Protein 7L9T (pdb70)

Sequence (156 aa):
MSMRLIWAQSTSGIIGRDNSIPWRLPEDLARRFKEMTMGHPVVMGRLTWESLPASVRPLPGRRNIVVTRDADYRAEGAEEVVTDLPDEPDAWVIGGAQIYAMALARADRCEVTEVDIALTPLDGDARAPVLDDSWVATTGEWQTSTSGLRFRFCSYRR

Nearest PDB structures (foldseek):
  6cxm-assembly1_A  TM=9.788E-01  e=2.704E-32  Mycolicibacterium smegmatis MC2 155
  7km8-assembly1_A  TM=9.653E-01  e=6.733E-26  Mycobacterium ulcerans Agy99
  7km7-assembly1_A  TM=9.771E-01  e=3.226E-25  Mycobacterium ulcerans Agy99
  2w3w-assembly1_A  TM=9.656E-01  e=2.215E-25  Mycobacterium avium
  7km9-assembly1_A  TM=9.679E-01  e=3.894E-25  Mycobacterium ulcerans Agy99

InterPro domains:
  IPR001796 Dihydrofolate reductase domain [PF00186] (3-156)
  IPR001796 Dihydrofolate reductase domain [PS51330] (2-156)
  IPR001796 Dihydrofolate reductase domain [cd00209] (5-155)
  IPR012259 Dihydrofolate reductase [PIRSF000194] (1-156)
  IPR012259 Dihydrofolate reductase [PTHR48069] (3-154)
  IPR024072 Dihydrofolate reductase-like domain superfamily [G3DSA:3.40.430.10] (1-156)
  IPR024072 Dihydrofolate reductase-like domain superfamily [SSF53597] (2-156)

Secondary structure (DSSP, 8-state):
--EEEEEEEETT-EEEBTTB-----HHHHHHHHHHHTTS-EEEEHHHHHHS-GGGSSPTTS-EEEE-S-SS---TTEEEESS----TT-EEEE-HHHHHHHHTTEEEEEEEEE-------TT-EEPPPP-TTSEEEEPPPEE-TTS-EEEEEEEE-

B-factor: mean 38.49, std 13.6, range [15.92, 87.44]

Organism: Mycolicibacterium smegmatis (strain ATCC 700084 / mc(2)155) (NCBI:txid246196)

Structure (mmCIF, N/CA/C/O backbone):
data_7L9T
#
_entry.id   7L9T
#
_cell.length_a   53.750
_cell.length_b   53.750
_cell.length_c   107.590
_cell.angle_alpha   90.000
_cell.angle_beta   90.000
_cell.angle_gamma   90.000
#
_symmetry.space_group_name_H-M   'P 41 21 2'
#
loop_
_entity.id
_entity.type
_entity.pdbx_description
1 polymer 'Dihydrofolate reductase'
2 non-polymer '3-(3-{3-[(2,4-diamino-6-ethylpyrimidin-5-yl)oxy]propoxy}phenyl)propanoic acid'
3 non-polymer 'SULFATE ION'
4 non-polymer 'DIMETHYL SULFOXIDE'
5 water water
#
loop_
_atom_site.group_PDB
_atom_site.id
_atom_site.type_symbol
_atom_site.label_atom_id
_atom_site.label_alt_id
_atom_site.label_comp_id
_atom_site.label_asym_id
_atom_site.label_entity_id
_atom_site.label_seq_id
_atom_site.pdbx_PDB_ins_code
_atom_site.Cartn_x
_atom_site.Cartn_y
_atom_site.Cartn_z
_atom_site.occupancy
_atom_site.B_iso_or_equiv
_atom_site.auth_seq_id
_atom_site.auth_comp_id
_atom_site.auth_asym_id
_atom_site.auth_atom_id
_atom_site.pdbx_PDB_model_num
ATOM 1 N N . MET A 1 9 ? -17.32273 4.21784 6.09339 1.000 74.40338 1 MET A N 1
ATOM 2 C CA . MET A 1 9 ? -16.73879 5.37290 6.76687 1.000 76.07175 1 MET A CA 1
ATOM 3 C C . MET A 1 9 ? -16.19173 6.43087 5.79543 1.000 73.01460 1 MET A C 1
ATOM 4 O O . MET A 1 9 ? -16.76942 7.50963 5.64651 1.000 71.89296 1 MET A O 1
ATOM 6 N N . SER A 1 10 ? -15.08013 6.11917 5.13333 1.000 60.30519 2 SER A N 1
ATOM 7 C CA . SER A 1 10 ? -14.28677 7.11926 4.42710 1.000 48.87960 2 SER A CA 1
ATOM 8 C C . SER A 1 10 ? -14.03768 6.71906 2.98459 1.000 55.44584 2 SER A C 1
ATOM 9 O O . SER A 1 10 ? -12.92767 6.87800 2.46041 1.000 50.36118 2 SER A O 1
ATOM 12 N N . MET A 1 11 ? -15.05651 6.19402 2.31548 1.000 45.08595 3 MET A N 1
ATOM 13 C CA . MET A 1 11 ? -14.92779 5.95263 0.89097 1.000 47.86416 3 MET A CA 1
ATOM 14 C C . MET A 1 11 ? -14.85044 7.29089 0.16620 1.000 36.55923 3 MET A C 1
ATOM 15 O O . MET A 1 11 ? -15.47548 8.27535 0.57142 1.000 41.71836 3 MET A O 1
ATOM 20 N N . ARG A 1 12 ? -14.02937 7.34243 -0.86674 1.000 35.75082 4 ARG A N 1
ATOM 21 C CA . ARG A 1 12 ? -13.94096 8.50012 -1.73573 1.000 33.47064 4 ARG A CA 1
ATOM 22 C C . ARG A 1 12 ? -14.47065 8.09668 -3.10011 1.000 29.59875 4 ARG A C 1
ATOM 23 O O . ARG A 1 12 ? -14.22242 6.97613 -3.55653 1.000 34.77195 4 ARG A O 1
ATOM 31 N N . LEU A 1 13 ? -15.22893 8.99231 -3.72700 1.000 27.56252 5 LEU A N 1
ATOM 32 C CA . LEU A 1 13 ? -15.73045 8.79137 -5.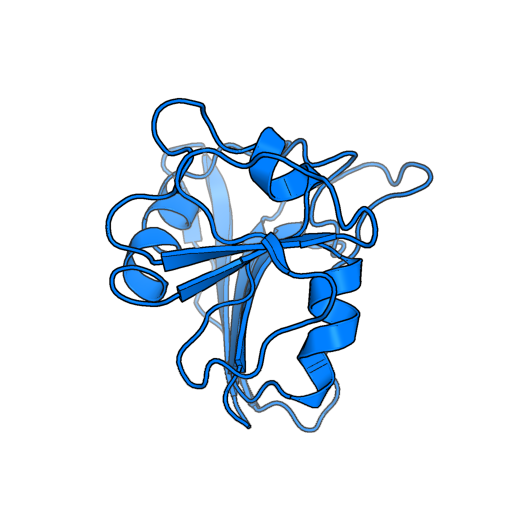08118 1.000 22.65314 5 LEU A CA 1
ATOM 33 C C . LEU A 1 13 ? -15.01394 9.72387 -6.04645 1.000 18.61039 5 LEU A C 1
ATOM 34 O O . LEU A 1 13 ? -14.82351 10.90878 -5.75918 1.000 22.90949 5 LEU A O 1
ATOM 39 N N . ILE A 1 14 ? -14.64833 9.21258 -7.21081 1.000 20.05592 6 ILE A N 1
ATOM 40 C CA . ILE A 1 14 ? -14.04882 10.06917 -8.22663 1.000 19.22273 6 ILE A CA 1
ATOM 41 C C . ILE A 1 14 ? -14.64518 9.71679 -9.58381 1.000 19.49084 6 ILE A C 1
ATOM 42 O O . ILE A 1 14 ? -14.75740 8.53718 -9.93455 1.000 19.84794 6 ILE A O 1
ATOM 47 N N . TRP A 1 15 ? -15.08987 10.73336 -10.31956 1.000 19.37746 7 TRP A N 1
ATOM 48 C CA . TRP A 1 15 ? -15.68911 10.48857 -11.62286 1.000 22.14518 7 TRP A CA 1
ATOM 49 C C . TRP A 1 15 ? -15.48821 11.70821 -12.50015 1.000 18.42094 7 TRP A C 1
ATOM 50 O O . TRP A 1 15 ? -15.19760 12.80716 -12.02435 1.000 20.34827 7 TRP A O 1
ATOM 61 N N . ALA A 1 16 ? -15.66095 11.49967 -13.79942 1.000 19.32496 8 ALA A N 1
ATOM 62 C CA . ALA A 1 16 ? -15.71914 12.58567 -14.76009 1.000 19.56996 8 ALA A CA 1
ATOM 63 C C . ALA A 1 16 ? -17.08624 12.55000 -15.42131 1.000 16.84109 8 ALA A C 1
ATOM 64 O O . ALA A 1 16 ? -17.60281 11.47508 -15.73044 1.000 21.81757 8 ALA A O 1
ATOM 66 N N . GLN A 1 17 ? -17.68660 13.72082 -15.59056 1.000 16.10436 9 GLN A N 1
ATOM 67 C CA . GLN A 1 17 ? -19.03095 13.81454 -16.13984 1.000 18.08365 9 GLN A CA 1
ATOM 68 C C . GLN A 1 17 ? -19.06782 14.95264 -17.13998 1.000 20.29117 9 GLN A C 1
ATOM 69 O O . GLN A 1 17 ? -18.29536 15.90592 -17.03411 1.000 20.38587 9 GLN A O 1
ATOM 75 N N . SER A 1 18 ? -19.99382 14.86037 -18.09607 1.000 18.89398 10 SER A N 1
ATOM 76 C CA . SER A 1 18 ? -20.34949 16.02388 -18.87923 1.000 20.34722 10 SER A CA 1
ATOM 77 C C . SER A 1 18 ? -21.12301 17.01437 -18.00684 1.000 23.83849 10 SER A C 1
ATOM 78 O O . SER A 1 18 ? -21.54344 16.70699 -16.89059 1.000 25.90858 10 SER A O 1
ATOM 81 N N . THR A 1 19 ? -21.31423 18.22169 -18.52728 1.000 26.45122 11 THR A N 1
ATOM 82 C CA . THR A 1 19 ? -22.08621 19.19360 -17.76500 1.000 28.09664 11 THR A CA 1
ATOM 83 C C . THR A 1 19 ? -23.53937 18.76127 -17.58378 1.000 27.91744 11 THR A C 1
ATOM 84 O O . THR A 1 19 ? -24.17809 19.20408 -16.62893 1.000 30.02129 11 THR A O 1
ATOM 88 N N . SER A 1 20 ? -24.07964 17.90417 -18.46782 1.000 23.67476 12 SER A N 1
ATOM 89 C CA . SER A 1 20 ? -25.41758 17.35697 -18.25223 1.000 24.20164 12 SER A CA 1
ATOM 90 C C . SER A 1 20 ? -25.42506 16.22006 -17.23205 1.000 23.75495 12 SER A C 1
ATOM 91 O O . SER A 1 20 ? -26.51059 15.73834 -16.88625 1.000 25.65304 12 SER A O 1
ATOM 94 N N . GLY A 1 21 ? -24.25727 15.80229 -16.75206 1.000 22.96380 13 GLY A N 1
ATOM 95 C CA . GLY A 1 21 ? -24.12923 14.75626 -15.75060 1.000 23.28170 13 GLY A CA 1
ATOM 96 C C . GLY A 1 21 ? -23.86502 13.36965 -16.29219 1.000 28.80126 13 GLY A C 1
ATOM 97 O O . GLY A 1 21 ? -23.84464 12.40823 -15.51192 1.000 24.92675 13 GLY A O 1
ATOM 98 N N . ILE A 1 22 ? -23.67400 13.22459 -17.60028 1.000 22.88836 14 ILE A N 1
ATOM 99 C CA . ILE A 1 22 ? -23.41921 11.90833 -18.16737 1.000 22.06323 14 ILE A CA 1
ATOM 100 C C . ILE A 1 22 ? -21.97590 11.51992 -17.88754 1.000 21.96391 14 ILE A C 1
ATOM 101 O O . ILE A 1 22 ? -21.04421 12.30530 -18.10995 1.000 25.65699 14 ILE A O 1
ATOM 106 N N . ILE A 1 23 ? -21.77506 10.32037 -17.35497 1.000 22.47729 15 ILE A N 1
ATOM 107 C CA . ILE A 1 23 ? -20.41678 9.86828 -17.08862 1.000 23.12436 15 ILE A CA 1
ATOM 108 C C . ILE A 1 23 ? -19.93535 8.89540 -18.14361 1.000 29.20756 15 ILE A C 1
ATOM 109 O O . ILE A 1 23 ? -18.73308 8.57750 -18.18530 1.000 33.14517 15 ILE A O 1
ATOM 114 N N . GLY A 1 24 ? -20.81765 8.45064 -19.01175 1.000 30.54425 16 GLY A N 1
ATOM 115 C CA . GLY A 1 24 ? -20.42961 7.64033 -20.14569 1.000 39.57830 16 GLY A CA 1
ATOM 116 C C . GLY A 1 24 ? -21.61887 6.88194 -20.66803 1.000 40.19889 16 GLY A C 1
ATOM 117 O O . GLY A 1 24 ? -22.71605 6.90795 -20.10078 1.000 40.69445 16 GLY A O 1
ATOM 118 N N . ARG A 1 25 ? -21.38440 6.19290 -21.77617 1.000 36.21890 17 ARG A N 1
ATOM 119 C CA . ARG A 1 25 ? -22.38347 5.31449 -22.36728 1.000 45.45849 17 ARG A CA 1
ATOM 120 C C . ARG A 1 25 ? -21.70292 3.98272 -22.63599 1.000 45.76016 17 ARG A C 1
ATOM 121 O O . ARG A 1 25 ? -20.76613 3.91704 -23.43774 1.000 42.37865 17 ARG A O 1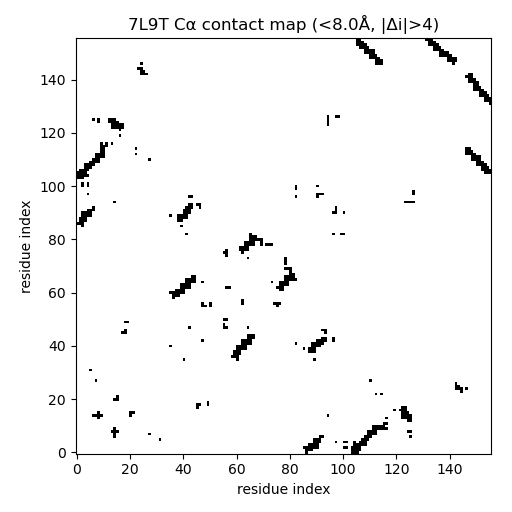
ATOM 123 N N . ASP A 1 26 ? -22.15384 2.93341 -21.94659 1.000 42.05373 18 ASP A N 1
ATOM 124 C CA . ASP A 1 26 ? -21.52737 1.61823 -22.04220 1.000 49.09548 18 ASP A CA 1
ATOM 125 C C . ASP A 1 26 ? -20.02468 1.70397 -21.75965 1.000 50.42108 18 ASP A C 1
ATOM 126 O O . ASP A 1 26 ? -19.21273 1.05665 -22.42256 1.000 51.92598 18 ASP A O 1
ATOM 131 N N . ASN A 1 27 ? -19.65875 2.54705 -20.78718 1.000 57.41368 19 ASN A N 1
ATOM 132 C CA . ASN A 1 27 ? -18.28433 2.76554 -20.32948 1.000 63.74153 19 ASN A CA 1
ATOM 133 C C . ASN A 1 27 ? -17.41022 3.53172 -21.32355 1.000 62.29873 19 ASN A C 1
ATOM 134 O O . ASN A 1 27 ? -16.29032 3.92537 -20.97771 1.000 61.41672 19 ASN A O 1
ATOM 136 N N . SER A 1 28 ? -17.89738 3.76338 -22.54324 1.000 49.18153 20 SER A N 1
ATOM 137 C CA . SER A 1 28 ? -17.14233 4.54513 -23.51778 1.000 42.74916 20 SER A CA 1
ATOM 138 C C . SER A 1 28 ? -17.23028 6.03729 -23.21719 1.000 43.00265 20 SER A C 1
ATOM 139 O O . SER A 1 28 ? -18.30619 6.56085 -22.90381 1.000 42.65053 20 SER A O 1
ATOM 142 N N . ILE A 1 29 ? -16.10078 6.72043 -23.34412 1.000 31.03954 21 ILE A N 1
ATOM 143 C CA . ILE A 1 29 ? -15.95644 8.12269 -22.94843 1.000 27.30079 21 ILE A CA 1
ATOM 144 C C . ILE A 1 29 ? -15.82729 8.96383 -24.20988 1.000 30.92277 21 ILE A C 1
ATOM 145 O O . ILE A 1 29 ? -14.94177 8.69927 -25.02608 1.000 30.02416 21 ILE A O 1
ATOM 150 N N . PRO A 1 30 ? -16.66485 9.98603 -24.40691 1.000 30.95025 22 PRO A N 1
ATOM 151 C CA . PRO A 1 30 ? -16.60194 10.74676 -25.66576 1.000 30.17656 22 PRO A CA 1
ATOM 152 C C . PRO A 1 30 ? -15.53503 11.82355 -25.69388 1.000 26.87813 22 PRO A C 1
ATOM 153 O O . PRO A 1 30 ? -15.26020 12.35615 -26.77152 1.000 26.58557 22 PRO A O 1
ATOM 157 N N . TRP A 1 31 ? -14.96202 12.20886 -24.56189 1.000 24.30631 23 TRP A N 1
ATOM 158 C CA . TRP A 1 31 ? -13.96205 13.26676 -24.53609 1.000 25.88862 23 TRP A CA 1
ATOM 159 C C . TRP A 1 31 ? -12.56395 12.69412 -24.34238 1.000 26.11463 23 TRP A C 1
ATOM 160 O O . TRP A 1 31 ? -12.38115 11.63606 -23.73053 1.000 27.66304 23 TRP A O 1
ATOM 171 N N . ARG A 1 32 ? -11.57730 13.41710 -24.86869 1.000 22.67764 24 ARG A N 1
ATOM 172 C CA . ARG A 1 32 ? -10.16080 13.16029 -24.61247 1.000 29.06288 24 ARG A CA 1
ATOM 173 C C . ARG A 1 32 ? -9.62524 14.30002 -23.74543 1.000 28.68612 24 ARG A C 1
ATOM 174 O O . ARG A 1 32 ? -9.49698 15.43745 -24.21368 1.000 24.16263 24 ARG A O 1
ATOM 182 N N . LEU A 1 33 ? -9.30165 14.00255 -22.48597 1.000 19.36018 25 LEU A N 1
ATOM 183 C CA . LEU A 1 33 ? -8.94832 15.04421 -21.52606 1.000 20.44590 25 LEU A CA 1
ATOM 184 C C . LEU A 1 33 ? -7.77782 14.56026 -20.68218 1.000 20.48504 25 LEU A C 1
ATOM 185 O O . LEU A 1 33 ? -7.97321 13.99662 -19.59953 1.000 22.58593 25 LEU A O 1
ATOM 190 N N . PRO A 1 34 ? -6.54490 14.73627 -21.16015 1.000 19.13832 26 PRO A N 1
ATOM 191 C CA . PRO A 1 34 ? -5.40440 14.14686 -20.43829 1.000 20.12407 26 PRO A CA 1
ATOM 192 C C . PRO A 1 34 ? -5.23430 14.72608 -19.04774 1.000 21.92580 26 PRO A C 1
ATOM 193 O O . PRO A 1 34 ? -4.73177 14.03479 -18.15582 1.000 21.54478 26 PRO A O 1
ATOM 197 N N . GLU A 1 35 ? -5.64914 15.97818 -18.84467 1.000 18.98137 27 GLU A N 1
ATOM 198 C CA . GLU A 1 35 ? -5.55099 16.59168 -17.52139 1.000 22.07002 27 GLU A CA 1
ATOM 199 C C . GLU A 1 35 ? -6.38800 15.84248 -16.49418 1.000 20.52129 27 GLU A C 1
ATOM 200 O O . GLU A 1 35 ? -6.01288 15.77632 -15.31194 1.000 21.97152 27 GLU A O 1
ATOM 206 N N . ASP A 1 36 ? -7.51429 15.26579 -16.91974 1.000 15.99538 28 ASP A N 1
ATOM 207 C CA . ASP A 1 36 ? -8.31775 14.43285 -16.02496 1.000 18.66749 28 ASP A CA 1
ATOM 208 C C . ASP A 1 36 ? -7.62099 13.12018 -15.69228 1.000 19.95725 28 ASP A C 1
ATOM 209 O O . ASP A 1 36 ? -7.69264 12.65025 -14.54502 1.000 20.33957 28 ASP A O 1
ATOM 214 N N . LEU A 1 37 ? -6.93634 12.51258 -16.66749 1.000 15.91836 29 LEU A N 1
ATOM 215 C CA . LEU A 1 37 ? -6.15882 11.31468 -16.36274 1.000 19.52393 29 LEU A CA 1
ATOM 216 C C . LEU A 1 37 ? -5.09068 11.63069 -15.32876 1.000 18.29560 29 LEU A C 1
ATOM 217 O O . LEU A 1 37 ? -4.86233 10.84549 -14.39973 1.000 19.97533 29 LEU A O 1
ATOM 222 N N . ALA A 1 38 ? -4.41412 12.77091 -15.49391 1.000 16.06722 30 ALA A N 1
ATOM 223 C CA . ALA A 1 38 ? -3.36084 13.15162 -14.55370 1.000 16.88593 30 ALA A CA 1
ATOM 224 C C . ALA A 1 38 ? -3.92170 13.30060 -13.14538 1.000 17.82201 30 ALA A C 1
ATOM 225 O O . ALA A 1 38 ? -3.32098 12.82871 -12.16902 1.000 20.94336 30 ALA A O 1
ATOM 227 N N A ARG A 1 39 ? -5.05524 13.99433 -13.01523 0.450 18.42989 31 ARG A N 1
ATOM 228 N N B ARG A 1 39 ? -5.06315 13.97229 -13.01385 0.550 18.16462 31 ARG A N 1
ATOM 229 C CA A ARG A 1 39 ? -5.64749 14.18966 -11.69049 0.450 21.36128 31 ARG A CA 1
ATOM 230 C CA B ARG A 1 39 ? -5.61211 14.18244 -11.67413 0.550 21.40199 31 ARG A CA 1
ATOM 231 C C A ARG A 1 39 ? -6.10527 12.87053 -11.09268 0.450 21.29601 31 ARG A C 1
ATOM 232 C C B ARG A 1 39 ? -6.14584 12.88776 -11.07899 0.550 20.89269 31 ARG A C 1
ATOM 233 O O A ARG A 1 39 ? -5.91676 12.62746 -9.89215 0.450 18.85778 31 ARG A O 1
ATOM 234 O O B ARG A 1 39 ? -6.03331 12.67477 -9.86271 0.550 18.83128 31 ARG A O 1
ATOM 249 N N . PHE A 1 40 ? -6.71627 12.01431 -11.91376 1.000 18.32799 32 PHE A N 1
ATOM 250 C CA . PHE A 1 40 ? -7.16600 10.70873 -11.43777 1.000 19.83773 32 PHE A CA 1
ATOM 251 C C . PHE A 1 40 ? -6.00182 9.91257 -10.87133 1.000 19.91916 32 PHE A C 1
ATOM 252 O O . PHE A 1 40 ? -6.11161 9.32193 -9.79907 1.000 18.74714 32 PHE A O 1
ATOM 260 N N . LYS A 1 41 ? -4.87958 9.87045 -11.60444 1.000 17.10467 33 LYS A N 1
ATOM 261 C CA . LYS A 1 41 ? -3.68998 9.15560 -11.15417 1.000 20.72237 33 LYS A CA 1
ATOM 262 C C . LYS A 1 41 ? -3.15882 9.74136 -9.84998 1.000 19.81099 33 LYS A C 1
ATOM 263 O O . LYS A 1 41 ? -2.75324 9.00189 -8.94580 1.000 20.81825 33 LYS A O 1
ATOM 269 N N . GLU A 1 42 ? -3.13483 11.06932 -9.74579 1.000 17.63208 34 GLU A N 1
ATOM 270 C CA . GLU A 1 42 ? -2.61917 11.69699 -8.53345 1.000 19.26220 34 GLU A CA 1
ATOM 271 C C . GLU A 1 42 ? -3.47938 11.33403 -7.33083 1.000 20.75462 34 GLU A C 1
ATOM 272 O O . GLU A 1 42 ? -2.95172 11.05382 -6.25311 1.000 20.78114 34 GLU A O 1
ATOM 278 N N . MET A 1 43 ? -4.80658 11.32015 -7.50181 1.000 19.17284 35 MET A N 1
ATOM 279 C CA . MET A 1 43 ? -5.68902 11.08199 -6.35390 1.000 23.02423 35 MET A CA 1
ATOM 280 C C . MET A 1 43 ? -5.66532 9.61881 -5.92431 1.000 21.57743 35 MET A C 1
ATOM 281 O O . MET A 1 43 ? -5.72773 9.31423 -4.72366 1.000 20.57888 35 MET A O 1
ATOM 286 N N . THR A 1 44 ? -5.62164 8.69036 -6.88499 1.000 18.24460 36 THR A N 1
ATOM 287 C CA . THR A 1 44 ? -5.81513 7.28234 -6.55177 1.000 19.99904 36 THR A CA 1
ATOM 288 C C . THR A 1 44 ? -4.53210 6.50281 -6.30993 1.000 20.99157 36 THR A C 1
ATOM 289 O O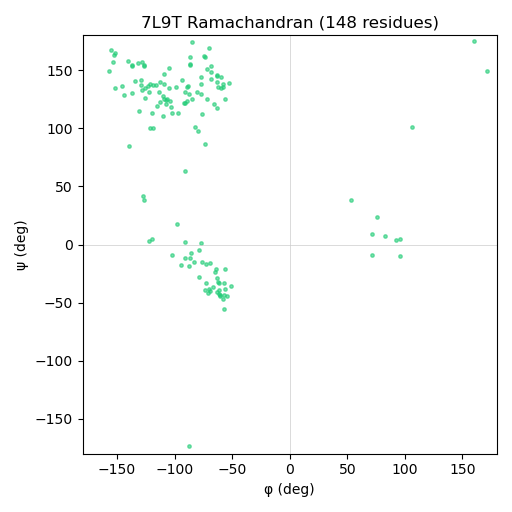 . THR A 1 44 ? -4.60372 5.42077 -5.72086 1.000 22.10099 36 THR A O 1
ATOM 293 N N . MET A 1 45 ? -3.36978 6.99315 -6.74881 1.000 22.87811 37 MET A N 1
ATOM 294 C CA . MET A 1 45 ? -2.14816 6.20231 -6.63283 1.000 26.55441 37 MET A CA 1
ATOM 295 C C . MET A 1 45 ? -1.85393 5.82302 -5.18140 1.000 23.44947 37 MET A C 1
ATOM 296 O O . MET A 1 45 ? -1.92532 6.65722 -4.27507 1.000 22.85818 37 MET A O 1
ATOM 301 N N . GLY A 1 46 ? -1.48605 4.56036 -4.97233 1.000 24.50539 38 GLY A N 1
ATOM 302 C CA . GLY A 1 46 ? -1.14111 4.06609 -3.64382 1.000 25.93926 38 GLY A CA 1
ATOM 303 C C . GLY A 1 46 ? -2.32333 3.65747 -2.79609 1.000 31.25743 38 GLY A C 1
ATOM 304 O O . GLY A 1 46 ? -2.14082 3.35043 -1.60785 1.000 34.19231 38 GLY A O 1
ATOM 305 N N . HIS A 1 47 ? -3.52347 3.64522 -3.35994 1.000 31.28744 39 HIS A N 1
ATOM 306 C CA . HIS A 1 47 ? -4.74852 3.32549 -2.64587 1.000 35.56859 39 HIS A CA 1
ATOM 307 C C . HIS A 1 47 ? -5.50861 2.24541 -3.39756 1.000 28.25063 39 HIS A C 1
ATOM 308 O O . HIS A 1 47 ? -5.33251 2.08130 -4.60982 1.000 28.83382 39 HIS A O 1
ATOM 315 N N . PRO A 1 48 ? -6.37497 1.50175 -2.70442 1.000 28.80487 40 PRO A N 1
ATOM 316 C CA . PRO A 1 48 ? -7.27722 0.58629 -3.41327 1.000 27.27463 40 PRO A CA 1
ATOM 317 C C . PRO A 1 48 ? -8.21954 1.36025 -4.31431 1.000 26.69908 40 PRO A C 1
ATOM 318 O O . PRO A 1 48 ? -8.63673 2.47736 -4.00342 1.000 29.15839 40 PRO A O 1
ATOM 322 N N . VAL A 1 49 ? -8.54972 0.76028 -5.44913 1.000 26.16260 41 VAL A N 1
ATOM 323 C CA . VAL A 1 49 ? -9.55655 1.31376 -6.34565 1.000 23.49384 41 VAL A CA 1
ATOM 324 C C . VAL A 1 49 ? -10.63656 0.25961 -6.53566 1.000 28.86537 41 VAL A C 1
ATOM 325 O O . VAL A 1 49 ? -10.33379 -0.90723 -6.80647 1.000 31.39226 41 VAL A O 1
ATOM 329 N N . VAL A 1 50 ? -11.89051 0.67051 -6.37643 1.000 29.32424 42 VAL A N 1
ATOM 330 C CA . VAL A 1 50 ? -13.04317 -0.22310 -6.37975 1.000 27.81030 42 VAL A CA 1
ATOM 331 C C . VAL A 1 50 ? -13.87585 0.10160 -7.61262 1.000 28.14991 42 VAL A C 1
ATOM 332 O O . VAL A 1 50 ? -14.17796 1.27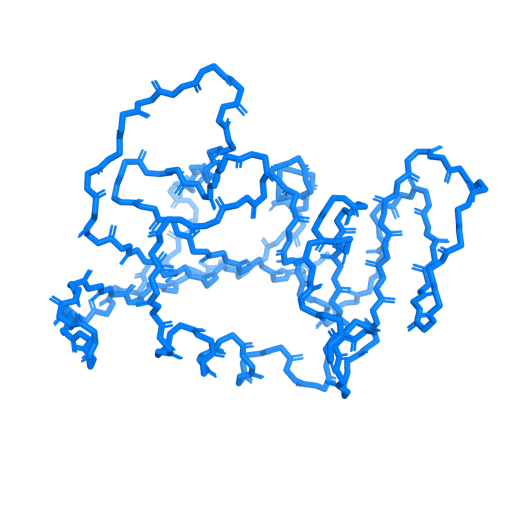214 -7.86249 1.000 29.56950 42 VAL A O 1
ATOM 336 N N . MET A 1 51 ? -14.25557 -0.92787 -8.37314 1.000 31.26107 43 MET A N 1
ATOM 337 C CA . MET A 1 51 ? -14.92762 -0.7161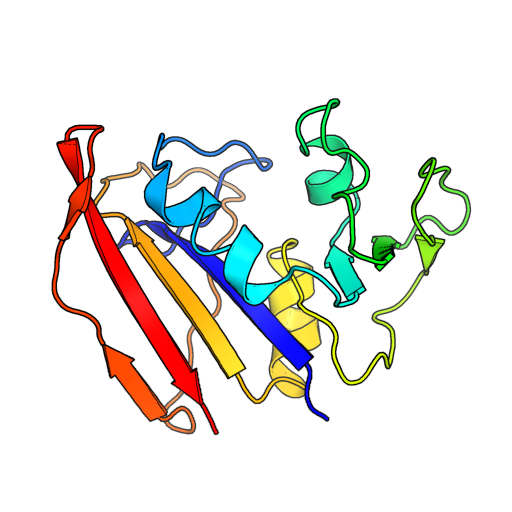4 -9.64814 1.000 32.09064 43 MET A CA 1
ATOM 338 C C . MET A 1 51 ? -15.83685 -1.89416 -9.98949 1.000 35.89700 43 MET A C 1
ATOM 339 O O . MET A 1 51 ? -15.73598 -2.98366 -9.41677 1.000 36.45704 43 MET A O 1
ATOM 344 N N . GLY A 1 52 ? -16.73312 -1.66404 -10.96369 1.000 37.74379 44 GLY A N 1
ATOM 345 C CA . GLY A 1 52 ? -17.53201 -2.74130 -11.50714 1.000 37.90743 44 GLY A CA 1
ATOM 346 C C . GLY A 1 52 ? -16.80907 -3.48655 -12.61831 1.000 36.38340 44 GLY A C 1
ATOM 347 O O . GLY A 1 52 ? -15.72570 -3.09613 -13.05800 1.000 33.92899 44 GLY A O 1
ATOM 348 N N . ARG A 1 53 ? -17.44258 -4.57084 -13.07743 1.000 38.05276 45 ARG A N 1
ATOM 349 C CA . ARG A 1 53 ? -16.81643 -5.42409 -14.08253 1.000 40.87827 45 ARG A CA 1
ATOM 350 C C . ARG A 1 53 ? -16.66294 -4.69928 -15.41503 1.000 41.55192 45 ARG A C 1
ATOM 351 O O . ARG A 1 53 ? -15.66751 -4.89351 -16.12114 1.000 38.75890 45 ARG A O 1
ATOM 359 N N . LEU A 1 54 ? -17.63554 -3.86078 -15.77404 1.000 40.36181 46 LEU A N 1
ATOM 360 C CA . LEU A 1 54 ? -17.55879 -3.14746 -17.04377 1.000 40.63216 46 LEU A CA 1
ATOM 361 C C . LEU A 1 54 ? -16.44476 -2.10813 -17.02920 1.000 37.58864 46 LEU A C 1
ATOM 362 O O . LEU A 1 54 ? -15.73817 -1.93463 -18.03190 1.000 37.92998 46 LEU A O 1
ATOM 364 N N . THR A 1 55 ? -16.27830 -1.40465 -15.90321 1.000 33.97327 47 THR A N 1
ATOM 365 C CA . THR A 1 55 ? -15.16020 -0.47714 -15.75595 1.000 38.44705 47 THR A CA 1
ATOM 366 C C . THR A 1 55 ? -13.83135 -1.20603 -15.88079 1.000 35.59773 47 THR A C 1
ATOM 367 O O . THR A 1 55 ? -12.91608 -0.73615 -16.56515 1.000 32.13728 47 THR A O 1
ATOM 371 N N . TRP A 1 56 ? -13.71651 -2.36529 -15.23265 1.000 31.70173 48 TRP A N 1
ATOM 372 C CA . TRP A 1 56 ? -12.50410 -3.16998 -15.32324 1.000 33.10303 48 TRP A CA 1
ATOM 373 C C . TRP A 1 56 ? -12.18110 -3.52825 -16.77059 1.000 33.17910 48 TRP A C 1
ATOM 374 O O . TRP A 1 56 ? -11.08901 -3.23627 -17.27188 1.000 34.18121 48 TRP A O 1
ATOM 385 N N . GLU A 1 57 ? -13.13032 -4.15458 -17.46578 1.000 35.58408 49 GLU A N 1
ATOM 386 C CA . GLU A 1 57 ? -12.86761 -4.59014 -18.83018 1.000 37.89934 49 GLU A CA 1
ATOM 387 C C . GLU A 1 57 ? -12.61613 -3.41438 -19.76615 1.000 39.63965 49 GLU A C 1
ATOM 388 O O . GLU A 1 57 ? -11.96492 -3.59224 -20.79739 1.000 44.19365 49 GLU A O 1
ATOM 394 N N . SER A 1 58 ? -13.07132 -2.21354 -19.40885 1.000 37.10869 50 SER A N 1
ATOM 395 C CA . SER A 1 58 ? -12.88093 -1.03596 -20.24610 1.000 39.81738 50 SER A CA 1
ATOM 396 C C . SER A 1 58 ? -11.55860 -0.31876 -20.00129 1.000 35.28290 50 SER A C 1
ATOM 397 O O . SER A 1 58 ? -11.19783 0.56037 -20.79208 1.000 34.44805 50 SER A O 1
ATOM 400 N N . LEU A 1 59 ? -10.83681 -0.66144 -18.93834 1.000 33.77174 51 LEU A N 1
ATOM 401 C CA . LEU A 1 59 ? -9.50975 -0.10219 -18.73422 1.000 28.54190 51 LEU A CA 1
ATOM 402 C C . LEU A 1 59 ? -8.61701 -0.41604 -19.93335 1.000 32.28987 51 LEU A C 1
ATOM 403 O O . LEU A 1 59 ? -8.65243 -1.53786 -20.45070 1.000 34.13876 51 LEU A O 1
ATOM 408 N N . PRO A 1 60 ? -7.80639 0.53994 -20.39449 1.000 34.67006 52 PRO A N 1
ATOM 409 C CA . PRO A 1 60 ? -6.78394 0.20965 -21.39188 1.000 35.61170 52 PRO A CA 1
ATOM 410 C C . PRO A 1 60 ? -5.94843 -0.95916 -20.89372 1.000 37.82501 52 PRO A C 1
ATOM 411 O O . PRO A 1 60 ? -5.63603 -1.06008 -19.70059 1.000 32.51713 52 PRO A O 1
ATOM 415 N N . ALA A 1 61 ? -5.64399 -1.87988 -21.81127 1.000 36.45910 53 ALA A N 1
ATOM 416 C CA . ALA A 1 61 ? -4.98556 -3.12389 -21.42591 1.000 35.60378 53 ALA A CA 1
ATOM 417 C C . ALA A 1 61 ? -3.67242 -2.86725 -20.69814 1.000 37.06387 53 ALA A C 1
ATOM 418 O O . ALA A 1 61 ? -3.30635 -3.62411 -19.78924 1.000 35.21453 53 ALA A O 1
ATOM 420 N N . SER A 1 62 ? -2.96693 -1.79918 -21.06383 1.000 35.22031 54 SER A N 1
ATOM 421 C CA . SER A 1 62 ? -1.68282 -1.50050 -20.44521 1.000 39.17554 54 SER A CA 1
ATOM 422 C C . SER A 1 62 ? -1.81567 -1.06052 -18.99066 1.000 33.77907 54 SER A C 1
ATOM 423 O O . SER A 1 62 ? -0.81074 -1.05051 -18.27262 1.000 35.96861 54 SER A O 1
ATOM 426 N N . VAL A 1 63 ? -3.01160 -0.68325 -18.54329 1.000 29.66202 55 VAL A N 1
ATOM 427 C CA . VAL A 1 63 ? -3.20400 -0.33652 -17.13612 1.000 29.86591 55 VAL A CA 1
ATOM 428 C C . VAL A 1 63 ? -4.35632 -1.13854 -16.54849 1.000 29.60332 55 VAL A C 1
ATOM 429 O O . VAL A 1 63 ? -5.13546 -0.61949 -15.74094 1.000 28.52797 55 VAL A O 1
ATOM 433 N N . ARG A 1 64 ? -4.46662 -2.40453 -16.94323 1.000 31.41216 56 ARG A N 1
ATOM 434 C CA . ARG A 1 64 ? -5.42547 -3.34212 -16.35831 1.000 33.88624 56 ARG A CA 1
ATOM 435 C C . ARG A 1 64 ? -4.64869 -4.51835 -15.78936 1.000 33.56867 56 ARG A C 1
ATOM 436 O O . ARG A 1 64 ? -4.24319 -5.42287 -16.54240 1.000 35.97794 56 ARG A O 1
ATOM 444 N N . PRO A 1 65 ? -4.40692 -4.56059 -14.47449 1.000 34.03414 57 PRO A N 1
ATOM 445 C CA . PRO A 1 65 ? -4.88385 -3.61083 -13.45540 1.000 32.48427 57 PRO A CA 1
ATOM 446 C C . PRO A 1 65 ? -4.18278 -2.25207 -13.44428 1.000 30.26694 57 PRO A C 1
ATOM 447 O O . PRO A 1 65 ? -3.10122 -2.10372 -14.01863 1.000 30.35064 57 PRO A O 1
ATOM 451 N N . LEU A 1 66 ? -4.81533 -1.27026 -12.80139 1.000 28.59361 58 LEU A N 1
ATOM 452 C CA . LEU A 1 66 ? -4.21513 0.05478 -12.62988 1.000 28.73287 58 LEU A CA 1
ATOM 453 C C . LEU A 1 66 ? -2.99447 -0.07883 -11.73090 1.000 30.50839 58 LEU A C 1
ATOM 454 O O . LEU A 1 66 ? -3.12983 -0.54900 -10.59427 1.000 27.26796 58 LEU A O 1
ATOM 459 N N . PRO A 1 67 ? -1.79915 0.29408 -12.18825 1.000 28.22656 59 PRO A N 1
ATOM 460 C CA . PRO A 1 67 ? -0.58407 -0.01366 -11.41844 1.000 30.39797 59 PRO A CA 1
ATOM 461 C C . PRO A 1 67 ? -0.46597 0.83831 -10.16009 1.000 29.81810 59 PRO A C 1
ATOM 462 O O . PRO A 1 67 ? -0.96232 1.96859 -10.09097 1.000 26.21641 59 PRO A O 1
ATOM 466 N N . GLY A 1 68 ? 0.19918 0.26932 -9.15186 1.000 31.96790 60 GLY A N 1
ATOM 467 C CA . GLY A 1 68 ? 0.39804 0.96681 -7.88835 1.000 33.32227 60 GLY A CA 1
ATOM 468 C C . GLY A 1 68 ? -0.84228 1.10948 -7.03570 1.000 32.93371 60 GLY A C 1
ATOM 469 O O . GLY A 1 68 ? -0.81703 1.83142 -6.02115 1.000 30.47001 60 GLY A O 1
ATOM 470 N N . ARG A 1 69 ? -1.92668 0.43955 -7.41279 1.000 27.77056 61 ARG A N 1
ATOM 471 C CA . ARG A 1 69 ? -3.18318 0.48220 -6.68288 1.000 29.13365 61 ARG A CA 1
ATOM 472 C C . ARG A 1 69 ? -3.71096 -0.93478 -6.54621 1.000 32.07365 61 ARG A C 1
ATOM 473 O O . ARG A 1 69 ? -3.58506 -1.73400 -7.47591 1.000 31.09093 61 ARG A O 1
ATOM 481 N N . ARG A 1 70 ? -4.27913 -1.25835 -5.38321 1.000 29.75877 62 ARG A N 1
ATOM 482 C CA . ARG A 1 70 ? -4.93759 -2.55248 -5.23016 1.000 31.76957 62 ARG A CA 1
ATOM 483 C C . ARG A 1 70 ? -6.28481 -2.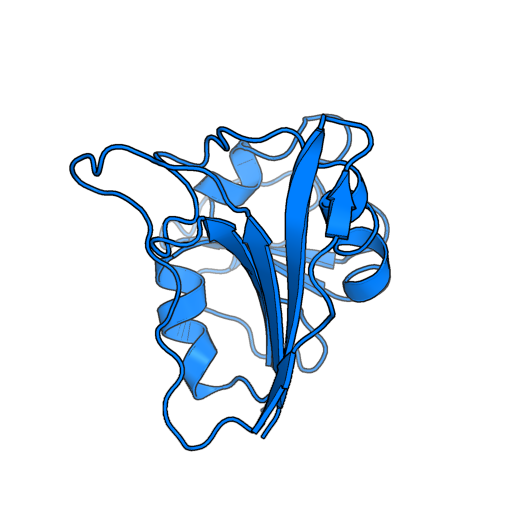50348 -5.94794 1.000 33.01492 62 ARG A C 1
ATOM 484 O O . ARG A 1 70 ? -7.18583 -1.76836 -5.53591 1.000 31.69850 62 ARG A O 1
ATOM 492 N N . ASN A 1 71 ? -6.43159 -3.26780 -7.03335 1.000 30.05069 63 ASN A N 1
ATOM 493 C CA . ASN A 1 71 ? -7.64798 -3.21441 -7.83297 1.000 28.31964 63 ASN A CA 1
ATOM 494 C C . ASN A 1 71 ? -8.67953 -4.18716 -7.27392 1.000 30.68960 63 ASN A C 1
ATOM 495 O O . ASN A 1 71 ? -8.37067 -5.35774 -7.02945 1.000 36.97670 63 ASN A O 1
ATOM 500 N N . ILE A 1 72 ? -9.89873 -3.69713 -7.05453 1.000 30.38781 64 ILE A N 1
ATOM 501 C CA . ILE A 1 72 ? -10.99066 -4.51029 -6.53019 1.000 34.83855 64 ILE A CA 1
ATOM 502 C C . ILE A 1 72 ? -12.17934 -4.39764 -7.47612 1.000 38.32152 64 ILE A C 1
ATOM 503 O O . ILE A 1 72 ? -12.62837 -3.28971 -7.78778 1.000 33.93110 64 ILE A O 1
ATOM 508 N N . VAL A 1 73 ? -12.68303 -5.54267 -7.92700 1.000 35.82793 65 VAL A N 1
ATOM 509 C CA . VAL A 1 73 ? -13.75835 -5.60620 -8.91140 1.000 38.28617 65 VAL A CA 1
ATOM 510 C C . VAL A 1 73 ? -14.98356 -6.18263 -8.21677 1.000 43.96821 65 VAL A C 1
ATOM 511 O O . VAL A 1 73 ? -14.92725 -7.28668 -7.66276 1.000 42.22783 65 VAL A O 1
ATOM 515 N N . VAL A 1 74 ? -16.08277 -5.43155 -8.23452 1.000 41.26701 66 VAL A N 1
ATOM 516 C CA . VAL A 1 74 ? -17.32297 -5.82577 -7.57656 1.000 42.16341 66 VAL A CA 1
ATOM 517 C C . VAL A 1 74 ? -18.30115 -6.30645 -8.63938 1.000 47.94294 66 VAL A C 1
ATOM 518 O O . VAL A 1 74 ? -18.62282 -5.56828 -9.57813 1.000 46.65610 66 VAL A O 1
ATOM 522 N N . THR A 1 75 ? -18.78281 -7.53787 -8.49096 1.000 55.16873 67 THR A N 1
ATOM 523 C CA . THR A 1 75 ? -19.75099 -8.08438 -9.43148 1.000 53.53964 67 THR A CA 1
ATOM 524 C C . THR A 1 75 ? -20.52837 -9.20124 -8.75348 1.000 55.25685 67 THR A C 1
ATOM 525 O O . THR A 1 75 ? -20.00776 -9.89206 -7.87404 1.000 54.21207 67 THR A O 1
ATOM 529 N N . ARG A 1 76 ? -21.78521 -9.36398 -9.17653 1.000 58.39938 68 ARG A N 1
ATOM 530 C CA . ARG A 1 76 ? -22.63880 -10.40965 -8.62371 1.000 57.95621 68 ARG A CA 1
ATOM 531 C C . ARG A 1 76 ? -22.23571 -11.79567 -9.10545 1.000 62.02537 68 ARG A C 1
ATOM 532 O O . ARG A 1 76 ? -22.65677 -12.79304 -8.50865 1.000 69.83986 68 ARG A O 1
ATOM 534 N N . ASP A 1 77 ? -21.44815 -11.88243 -10.17490 1.000 67.54667 69 ASP A N 1
ATOM 535 C CA . ASP A 1 77 ? -20.91824 -13.15969 -10.64655 1.000 68.52013 69 ASP A CA 1
ATOM 536 C C . ASP A 1 77 ? -19.73111 -13.52251 -9.76611 1.000 70.64201 69 ASP A C 1
ATOM 537 O O . ASP A 1 77 ? -18.61549 -13.04135 -9.97882 1.000 70.34885 69 ASP A O 1
ATOM 539 N N . ALA A 1 78 ? -19.97993 -14.36909 -8.76089 1.000 79.75561 70 ALA A N 1
ATOM 540 C CA . ALA A 1 78 ? -18.92240 -14.78195 -7.84232 1.000 81.28213 70 ALA A CA 1
ATOM 541 C C . ALA A 1 78 ? -17.72881 -15.35458 -8.59407 1.000 81.02153 70 ALA A C 1
ATOM 542 O O . ALA A 1 78 ? -16.57524 -15.02708 -8.28906 1.000 76.51151 70 ALA A O 1
ATOM 544 N N . ASP A 1 79 ? -17.98795 -16.20539 -9.58535 1.000 76.26071 71 ASP A N 1
ATOM 545 C CA . ASP A 1 79 ? -16.93785 -16.74192 -10.44702 1.000 72.60740 71 ASP A CA 1
ATOM 546 C C . ASP A 1 79 ? -16.62720 -15.71859 -11.53388 1.000 76.57839 71 ASP A C 1
ATOM 547 O O . ASP A 1 79 ? -17.36341 -15.59249 -12.51510 1.000 80.25681 71 ASP A O 1
ATOM 549 N N . TYR A 1 80 ? -15.53877 -14.97155 -11.35531 1.000 72.99692 72 TYR A N 1
ATOM 550 C CA . TYR A 1 80 ? -15.03595 -14.08166 -12.39504 1.000 64.15188 72 TYR A CA 1
ATOM 551 C C . TYR A 1 80 ? -13.53432 -13.92493 -12.21775 1.000 62.72455 72 TYR A C 1
ATOM 552 O O . TYR A 1 80 ? -13.05933 -13.72556 -11.09635 1.000 68.07259 72 TYR A O 1
ATOM 561 N N . ARG A 1 81 ? -12.79569 -14.01808 -13.32138 1.000 61.43494 73 ARG A N 1
ATOM 562 C CA . ARG A 1 81 ? -11.33812 -13.96733 -13.30343 1.000 60.07704 73 ARG A CA 1
ATOM 563 C C . ARG A 1 81 ? -10.88288 -12.58258 -13.74441 1.000 64.77553 73 ARG A C 1
ATOM 564 O O . ARG A 1 81 ? -11.07092 -12.19623 -14.90271 1.000 62.18289 73 ARG A O 1
ATOM 566 N N . ALA A 1 82 ? -10.28834 -11.83674 -12.82166 1.000 55.47628 74 ALA A N 1
ATOM 567 C CA . ALA A 1 82 ? -9.68608 -10.54137 -13.12018 1.000 50.81539 74 ALA A CA 1
ATOM 568 C C . ALA A 1 82 ? -8.20442 -10.66309 -12.78715 1.000 57.55658 74 ALA A C 1
ATOM 569 O O . ALA A 1 82 ? -7.82371 -10.59522 -11.61456 1.000 53.46112 74 ALA A O 1
ATOM 571 N N . GLU A 1 83 ? -7.36951 -10.86995 -13.80335 1.000 51.54400 75 GLU A N 1
ATOM 572 C CA . GLU A 1 83 ? -5.94380 -11.03468 -13.55281 1.000 56.49979 75 GLU A CA 1
ATOM 573 C C . GLU A 1 83 ? -5.36549 -9.76339 -12.94964 1.000 48.01308 75 GLU A C 1
ATOM 574 O O . GLU A 1 83 ? -5.36347 -8.70600 -13.58577 1.000 43.44250 75 GLU A O 1
ATOM 580 N N . GLY A 1 84 ? -4.85740 -9.87036 -11.72731 1.000 50.24956 76 GLY A N 1
ATOM 581 C CA . GLY A 1 84 ? -4.29655 -8.71886 -11.05972 1.000 41.97986 76 GLY A CA 1
ATOM 582 C C . GLY A 1 84 ? -5.25952 -7.94414 -10.19090 1.000 45.04876 76 GLY A C 1
ATOM 583 O O . GLY A 1 84 ? -4.86946 -6.90816 -9.63930 1.000 41.18331 76 GLY A O 1
ATOM 584 N N . ALA A 1 85 ? -6.50103 -8.40707 -10.04781 1.000 48.42220 77 ALA A N 1
ATOM 585 C CA . ALA A 1 85 ? -7.50535 -7.72921 -9.23870 1.000 45.45180 77 ALA A CA 1
ATOM 586 C C . ALA A 1 85 ? -8.14323 -8.71535 -8.27145 1.000 48.28737 77 ALA A C 1
ATOM 587 O O . ALA A 1 85 ? -8.12263 -9.92954 -8.48962 1.000 45.16489 77 ALA A O 1
ATOM 589 N N A GLU A 1 86 ? -8.67975 -8.18122 -7.17624 0.490 44.71823 78 GLU A N 1
ATOM 590 N N B GLU A 1 86 ? -8.72680 -8.17862 -7.20198 0.510 44.72776 78 GLU A N 1
ATOM 591 C CA A GLU A 1 86 ? -9.45941 -8.97145 -6.23333 0.490 45.42864 78 GLU A CA 1
ATOM 592 C CA B GLU A 1 86 ? -9.46040 -8.97453 -6.22600 0.510 45.42672 78 GLU A CA 1
ATOM 593 C C A GLU A 1 86 ? -10.92736 -8.89583 -6.62901 0.490 44.99886 78 GLU A C 1
ATOM 594 C C B GLU A 1 86 ? -10.94810 -8.89334 -6.54352 0.510 44.98368 78 GLU A C 1
ATOM 595 O O A GLU A 1 86 ? -11.44929 -7.80714 -6.89206 0.490 44.30692 78 GLU A O 1
ATOM 596 O O B GLU A 1 86 ? -11.50280 -7.79607 -6.66867 0.510 44.50373 78 GLU A O 1
ATOM 607 N N . VAL A 1 87 ? -11.58365 -10.04802 -6.69609 1.000 44.87662 79 VAL A N 1
ATOM 608 C CA . VAL A 1 87 ? -12.97526 -10.13000 -7.12472 1.000 49.39847 79 VAL A CA 1
ATOM 609 C C . VAL A 1 87 ? -13.84596 -10.37664 -5.90499 1.000 47.68486 79 VAL A C 1
ATOM 610 O O . VAL A 1 87 ? -13.71320 -11.40678 -5.22953 1.000 50.75749 79 VAL A O 1
ATOM 614 N N . VAL A 1 88 ? -14.74530 -9.43905 -5.63134 1.000 46.39764 80 VAL A N 1
ATOM 615 C CA . VAL A 1 88 ? -15.64294 -9.52745 -4.49067 1.000 53.85050 80 VAL A CA 1
ATOM 616 C C . VAL A 1 88 ? -17.07040 -9.36669 -4.98577 1.000 56.47319 80 VAL A C 1
ATOM 617 O O . VAL A 1 88 ? -17.32368 -8.75109 -6.02599 1.000 50.45984 80 VAL A O 1
ATOM 621 N N . THR A 1 89 ? -18.00878 -9.93433 -4.23329 1.000 54.23891 81 THR A N 1
ATOM 622 C CA . THR A 1 89 ? -19.41398 -9.88501 -4.60806 1.000 58.28913 81 THR A CA 1
ATOM 623 C C . THR A 1 89 ? -20.14319 -8.68575 -4.02251 1.000 60.79647 81 THR A C 1
ATOM 624 O O . THR A 1 89 ? -21.27283 -8.40622 -4.43651 1.000 65.93827 81 THR A O 1
ATOM 628 N N . ASP A 1 90 ? -19.53445 -7.97780 -3.07467 1.000 62.23526 82 ASP A N 1
ATOM 629 C CA . ASP A 1 90 ? -20.16270 -6.82673 -2.44785 1.000 64.63425 82 ASP A CA 1
ATOM 630 C C . ASP A 1 90 ? -19.12309 -5.73962 -2.23089 1.000 61.70156 82 ASP A C 1
ATOM 631 O O . ASP A 1 90 ? -17.91743 -5.99893 -2.19251 1.000 58.11583 82 ASP A O 1
ATOM 636 N N . LEU A 1 91 ? -19.61412 -4.51341 -2.10417 1.000 64.08997 83 LEU A N 1
ATOM 637 C CA . LEU A 1 91 ? -18.74383 -3.36759 -1.88532 1.000 60.75079 83 LEU A CA 1
ATOM 638 C C . LEU A 1 91 ? -17.89756 -3.59820 -0.63753 1.000 56.12951 83 LEU A C 1
ATOM 639 O O . LEU A 1 91 ? -18.45050 -3.87889 0.43157 1.000 50.97208 83 LEU A O 1
ATOM 644 N N . PRO A 1 92 ? -16.57370 -3.50761 -0.72839 1.000 55.19789 84 PRO A N 1
ATOM 645 C CA . PRO A 1 92 ? -15.72188 -3.85112 0.41272 1.000 62.94416 84 PRO A CA 1
ATOM 646 C C . PRO A 1 92 ? -15.50181 -2.68776 1.36539 1.000 65.62454 84 PRO A C 1
ATOM 647 O O . PRO A 1 92 ? -15.57886 -1.51510 0.99533 1.000 70.44883 84 PRO A O 1
ATOM 651 N N . ASP A 1 93 ? -15.21443 -3.04319 2.61866 1.000 69.17742 85 ASP A N 1
ATOM 652 C CA . ASP A 1 93 ? -14.92682 -2.06445 3.66991 1.000 72.07092 85 ASP A CA 1
ATOM 653 C C . ASP A 1 93 ? -13.42549 -1.77234 3.74045 1.000 70.06387 85 ASP A C 1
ATOM 654 O O . ASP A 1 93 ? -12.74950 -2.04421 4.72921 1.000 76.02217 85 ASP A O 1
ATOM 659 N N . GLU A 1 94 ? -12.90638 -1.20753 2.65142 1.000 57.15200 86 GLU A N 1
ATOM 660 C CA . GLU A 1 94 ? -11.51990 -0.77136 2.60632 1.000 60.09558 86 GLU A CA 1
ATOM 661 C C . GLU A 1 94 ? -11.49037 0.71775 2.91759 1.000 62.75631 86 GLU A C 1
ATOM 662 O O . GLU A 1 94 ? -11.97988 1.51859 2.10111 1.000 57.48448 86 GLU A O 1
ATOM 668 N N . PRO A 1 95 ? -10.92262 1.14171 4.04714 1.000 58.98560 87 PRO A N 1
ATOM 669 C CA . PRO A 1 95 ? -11.12227 2.53255 4.48680 1.000 62.50575 87 PRO A CA 1
ATOM 670 C C . PRO A 1 95 ? -10.59112 3.57632 3.51957 1.000 58.26563 87 PRO A C 1
ATOM 671 O O . PRO A 1 95 ? -11.23909 4.61045 3.32098 1.000 61.30956 87 PRO A O 1
ATOM 675 N N . ASP A 1 96 ? -9.43417 3.34534 2.90445 1.000 49.99063 88 ASP A N 1
ATOM 676 C CA . ASP A 1 96 ? -8.76732 4.39233 2.14786 1.000 46.50681 88 ASP A CA 1
ATOM 677 C C . ASP A 1 96 ? -9.04142 4.30003 0.64857 1.000 31.55191 88 ASP A C 1
ATOM 678 O O . ASP A 1 96 ? -8.33224 4.92795 -0.13542 1.000 37.03686 88 ASP A O 1
ATOM 680 N N . ALA A 1 97 ? -10.08092 3.57676 0.24727 1.000 36.10670 89 ALA A N 1
ATOM 681 C CA . ALA A 1 97 ? -10.24318 3.19513 -1.14947 1.000 34.74208 89 ALA A CA 1
ATOM 682 C C . ALA A 1 97 ? -10.96071 4.27895 -1.94885 1.000 33.25887 89 ALA A C 1
ATOM 683 O O . ALA A 1 97 ? -11.73310 5.07484 -1.40967 1.000 37.26108 89 ALA A O 1
ATOM 685 N N . TRP A 1 98 ? -10.70884 4.28534 -3.26405 1.000 26.16578 90 TRP A N 1
ATOM 686 C CA . TRP A 1 98 ? -11.37141 5.18868 -4.19651 1.000 27.25460 90 TRP A CA 1
ATOM 687 C C . TRP A 1 98 ? -12.30679 4.38057 -5.07594 1.000 27.45917 90 TRP A C 1
ATOM 688 O O . TRP A 1 98 ? -11.88469 3.38113 -5.66299 1.000 28.06738 90 TRP A O 1
ATOM 699 N N . VAL A 1 99 ? -13.57202 4.79415 -5.15082 1.000 24.91957 91 VAL A N 1
ATOM 700 C CA . VAL A 1 99 ? -14.54180 4.16370 -6.04281 1.000 25.09518 91 VAL A CA 1
ATOM 701 C C . VAL A 1 99 ? -14.47245 4.87551 -7.39016 1.000 24.56826 91 VAL A C 1
ATOM 702 O O . VAL A 1 99 ? -14.61613 6.09915 -7.45905 1.000 25.26066 91 VAL A O 1
ATOM 706 N N . ILE A 1 100 ? -14.21683 4.12115 -8.45930 1.000 24.85728 92 ILE A N 1
ATOM 707 C CA . ILE A 1 100 ? -13.82821 4.70560 -9.74019 1.000 23.55287 92 ILE A CA 1
ATOM 708 C C . ILE A 1 100 ? -14.74892 4.32362 -10.88154 1.000 29.08652 92 ILE A C 1
ATOM 709 O O . ILE A 1 100 ? -14.47449 4.68951 -12.02661 1.000 27.78223 92 ILE A O 1
ATOM 714 N N . GLY A 1 101 ? -15.81228 3.58930 -10.63418 1.000 30.72065 93 GLY A N 1
ATOM 715 C CA . GLY A 1 101 ? -16.60838 3.25429 -11.79216 1.000 38.77678 93 GLY A CA 1
ATOM 716 C C . GLY A 1 101 ? -17.68169 2.24763 -11.51097 1.000 37.64689 93 GLY A C 1
ATOM 717 O O . GLY A 1 101 ? -17.50310 1.34565 -10.68600 1.000 39.98011 93 GLY A O 1
ATOM 718 N N . GLY A 1 102 ? -18.76766 2.37105 -12.27129 1.000 40.33902 94 GLY A N 1
ATOM 719 C CA . GLY A 1 102 ? -20.05732 1.85708 -11.91877 1.000 53.39243 94 GLY A CA 1
ATOM 720 C C . GLY A 1 102 ? -20.94566 3.00854 -11.51015 1.000 53.05456 94 GLY A C 1
ATOM 721 O O . GLY A 1 102 ? -20.81319 3.51957 -10.39473 1.000 44.16383 94 GLY A O 1
ATOM 722 N N . ALA A 1 103 ? -21.82733 3.45739 -12.40848 1.000 48.39543 95 ALA A N 1
ATOM 723 C CA . ALA A 1 103 ? -22.90653 4.34033 -11.97573 1.000 51.26609 95 ALA A CA 1
ATOM 724 C C . ALA A 1 103 ? -23.64088 3.73612 -10.78847 1.000 46.55966 95 ALA A C 1
ATOM 725 O O . ALA A 1 103 ? -24.06780 4.45394 -9.87461 1.000 46.41046 95 ALA A O 1
ATOM 727 N N . GLN A 1 104 ? -23.77538 2.40691 -10.77959 1.000 46.58729 96 GLN A N 1
ATOM 728 C CA . GLN A 1 104 ? -24.39249 1.70202 -9.66685 1.000 49.82732 96 GLN A CA 1
ATOM 729 C C . GLN A 1 104 ? -23.43857 1.55149 -8.48996 1.000 51.14359 96 GLN A C 1
ATOM 730 O O . GLN A 1 104 ? -23.88919 1.45785 -7.34330 1.000 51.26420 96 GLN A O 1
ATOM 732 N N . ILE A 1 105 ? -22.12923 1.51126 -8.74822 1.000 51.51033 97 ILE A N 1
ATOM 733 C CA . ILE A 1 105 ? -21.16678 1.44598 -7.65296 1.000 49.05164 97 ILE A CA 1
ATOM 734 C C . ILE A 1 105 ? -21.12322 2.77558 -6.91232 1.000 39.35872 97 ILE A C 1
ATOM 735 O O . ILE A 1 105 ? -21.07584 2.80819 -5.67450 1.000 41.22131 97 ILE A O 1
ATOM 740 N N . TYR A 1 106 ? -21.14921 3.89076 -7.65156 1.000 34.71931 98 TYR A N 1
ATOM 741 C CA . TYR A 1 106 ? -21.24694 5.19915 -7.01055 1.000 37.05239 98 TYR A CA 1
ATOM 742 C C . TYR A 1 106 ? -22.49726 5.28208 -6.14041 1.000 41.52709 98 TYR A C 1
ATOM 743 O O . TYR A 1 106 ? -22.43985 5.73118 -4.98980 1.000 40.45646 98 TYR A O 1
ATOM 752 N N . ALA A 1 107 ? -23.63928 4.84681 -6.68124 1.000 40.55714 99 ALA A N 1
ATOM 753 C CA . ALA A 1 107 ? -24.88402 4.87091 -5.91988 1.000 46.38088 99 ALA A CA 1
ATOM 754 C C . ALA A 1 107 ? -24.75953 4.07944 -4.62512 1.000 43.67503 99 ALA A C 1
ATOM 755 O O . ALA A 1 107 ? -25.20424 4.53502 -3.56600 1.000 47.69017 99 ALA A O 1
ATOM 757 N N . MET A 1 108 ? -24.13869 2.89954 -4.68251 1.000 45.41259 100 MET A N 1
ATOM 758 C CA . MET A 1 108 ? -24.03107 2.06863 -3.48934 1.000 42.85338 100 MET A CA 1
ATOM 759 C C . MET A 1 108 ? -23.02889 2.62582 -2.48354 1.000 49.67968 100 MET A C 1
ATOM 760 O O . MET A 1 108 ? -23.21600 2.47068 -1.26926 1.000 44.60800 100 MET A O 1
ATOM 765 N N . ALA A 1 109 ? -21.96682 3.26873 -2.95724 1.000 43.13589 101 ALA A N 1
ATOM 766 C CA . ALA A 1 109 ? -20.91261 3.74528 -2.07252 1.000 46.79271 101 ALA A CA 1
ATOM 767 C C . ALA A 1 109 ? -21.18920 5.12953 -1.51536 1.000 40.57110 101 ALA A C 1
ATOM 768 O O . ALA A 1 109 ? -20.57060 5.51695 -0.51766 1.000 38.74882 101 ALA A O 1
ATOM 770 N N . LEU A 1 110 ? -22.09912 5.87162 -2.14645 1.000 36.97681 102 LEU A N 1
ATOM 771 C CA . LEU A 1 110 ? -22.33137 7.26733 -1.79476 1.000 42.80564 102 LEU A CA 1
ATOM 772 C C . LEU A 1 110 ? -22.67942 7.41529 -0.32087 1.000 40.54536 102 LEU A C 1
ATOM 773 O O . LEU A 1 110 ? -22.24027 8.36674 0.33781 1.000 41.06969 102 LEU A O 1
ATOM 778 N N . ALA A 1 111 ? -23.45084 6.46796 0.21725 1.000 45.69932 103 ALA A N 1
ATOM 779 C CA . ALA A 1 111 ? -23.83720 6.52665 1.62229 1.000 50.31695 103 ALA A CA 1
ATOM 780 C C . ALA A 1 111 ? -22.62872 6.46521 2.54884 1.000 51.36548 103 ALA A C 1
ATOM 781 O O . ALA A 1 111 ? -22.63591 7.08310 3.61968 1.000 58.00870 103 ALA A O 1
ATOM 783 N N . ARG A 1 112 ? -21.58655 5.73592 2.16031 1.000 49.76898 104 ARG A N 1
ATOM 784 C CA . ARG A 1 112 ? -20.38800 5.60692 2.97632 1.000 55.60994 104 ARG A CA 1
ATOM 785 C C . ARG A 1 112 ? -19.33390 6.66016 2.66198 1.000 52.33901 104 ARG A C 1
ATOM 786 O O . ARG A 1 112 ? -18.26097 6.64047 3.27441 1.000 53.66737 104 ARG A O 1
ATOM 788 N N . ALA A 1 113 ? -19.61233 7.58387 1.74436 1.000 43.03902 105 ALA A N 1
ATOM 789 C CA . ALA A 1 113 ? -18.59329 8.49299 1.24415 1.000 41.48820 105 ALA A CA 1
ATOM 790 C C . ALA A 1 113 ? -18.56493 9.80528 2.02186 1.000 35.35530 105 ALA A C 1
ATOM 791 O O . ALA A 1 113 ? -19.60983 10.35746 2.37314 1.000 38.82807 105 ALA A O 1
ATOM 793 N N . ASP A 1 114 ? -17.35918 10.31971 2.25736 1.000 35.81586 106 ASP A N 1
ATOM 794 C CA . ASP A 1 114 ? -17.19942 11.67479 2.75942 1.000 38.70543 106 ASP A CA 1
ATOM 795 C C . ASP A 1 114 ? -16.40069 12.56641 1.82437 1.000 33.62013 106 ASP A C 1
ATOM 796 O O . ASP A 1 114 ? -16.11797 13.71292 2.18584 1.000 31.90378 106 ASP A O 1
ATOM 801 N N . ARG A 1 115 ? -16.02633 12.08175 0.63539 1.000 30.74756 107 ARG A N 1
ATOM 802 C CA . ARG A 1 115 ? -15.32566 12.89342 -0.34852 1.000 28.69137 107 ARG A CA 1
ATOM 803 C C . ARG A 1 115 ? -15.76188 12.47807 -1.74341 1.000 27.38013 107 ARG A C 1
ATOM 804 O O . ARG A 1 115 ? -15.86635 11.28275 -2.02816 1.000 28.63264 107 ARG A O 1
ATOM 812 N N . CYS A 1 116 ? -16.01391 13.46781 -2.59810 1.000 24.39623 108 CYS A N 1
ATOM 813 C CA . CYS A 1 116 ? -16.18751 13.23956 -4.03115 1.000 22.25169 108 CYS A CA 1
ATOM 814 C C . CYS A 1 116 ? -15.26876 14.17694 -4.78195 1.000 23.72946 108 CYS A C 1
ATOM 815 O O . CYS A 1 116 ? -15.25471 15.37840 -4.51139 1.000 28.41804 108 CYS A O 1
ATOM 818 N N . GLU A 1 117 ? -14.54940 13.64074 -5.76628 1.000 23.36500 109 GLU A N 1
ATOM 819 C CA . GLU A 1 117 ? -13.71210 14.43096 -6.65145 1.000 19.99802 109 GLU A CA 1
ATOM 820 C C . GLU A 1 117 ? -14.28313 14.31352 -8.05494 1.000 21.69023 109 GLU A C 1
ATOM 821 O O . GLU A 1 117 ? -14.37150 13.20990 -8.59731 1.000 21.24358 109 GLU A O 1
ATOM 827 N N . VAL A 1 118 ? -14.67768 15.43817 -8.62808 1.000 22.04516 110 VAL A N 1
ATOM 828 C CA . VAL A 1 118 ? -15.42699 15.44435 -9.87843 1.000 19.71906 110 VAL A CA 1
ATOM 829 C C . VAL A 1 118 ? -14.68752 16.27106 -10.91240 1.000 19.43123 110 VAL A C 1
ATOM 830 O O . VAL A 1 118 ? -14.22431 17.37626 -10.61772 1.000 22.78762 110 VAL A O 1
ATOM 834 N N . THR A 1 119 ? -14.61945 15.75096 -12.13541 1.000 23.76254 111 THR A N 1
ATOM 835 C CA . THR A 1 119 ? -14.23764 16.52983 -13.30554 1.000 21.95689 111 THR A CA 1
ATOM 836 C C . THR A 1 119 ? -15.49793 16.76326 -14.12335 1.000 21.81935 111 THR A C 1
ATOM 837 O O . THR A 1 119 ? -16.21347 15.80775 -14.43996 1.000 21.49695 111 THR A O 1
ATOM 841 N N . GLU A 1 120 ? -15.78998 18.02260 -14.41947 1.000 21.55216 112 GLU A N 1
ATOM 842 C CA . GLU A 1 120 ? -16.94197 18.38874 -15.23211 1.000 21.60252 112 GLU A CA 1
ATOM 843 C C . GLU A 1 120 ? -16.41294 18.82752 -16.58329 1.000 23.44756 112 GLU A C 1
ATOM 844 O O . GLU A 1 120 ? -15.56714 19.72239 -16.64562 1.000 23.33621 112 GLU A O 1
ATOM 850 N N . VAL A 1 121 ? -16.89204 18.18622 -17.64217 1.000 22.91957 113 VAL A N 1
ATOM 851 C CA . VAL A 1 121 ? -16.43602 18.46362 -19.00097 1.000 20.71907 113 VAL A CA 1
ATOM 852 C C . VAL A 1 121 ? -17.53314 19.21028 -19.73391 1.000 24.15027 113 VAL A C 1
ATOM 853 O O . VAL A 1 121 ? -18.64815 18.69662 -19.90008 1.000 23.36796 113 VAL A O 1
ATOM 857 N N . ASP A 1 122 ? -17.21010 20.41018 -20.20872 1.000 28.65415 114 ASP A N 1
ATOM 858 C CA . ASP A 1 122 ? -18.16484 21.16265 -21.01138 1.000 29.30567 114 ASP A CA 1
ATOM 859 C C . ASP A 1 122 ? -18.26043 20.53877 -22.39727 1.000 35.19422 114 ASP A C 1
ATOM 860 O O . ASP A 1 122 ? -17.53607 20.93581 -23.31686 1.000 35.21971 114 ASP A O 1
ATOM 865 N N . ILE A 1 123 ? -19.13161 19.54185 -22.53802 1.000 28.45992 115 ILE A N 1
ATOM 866 C CA . ILE A 1 123 ? -19.36385 18.84405 -23.79764 1.000 30.63714 115 ILE A CA 1
ATOM 867 C C . ILE A 1 123 ? -20.84510 18.50959 -23.84825 1.000 38.63892 115 ILE A C 1
ATOM 868 O O . ILE A 1 123 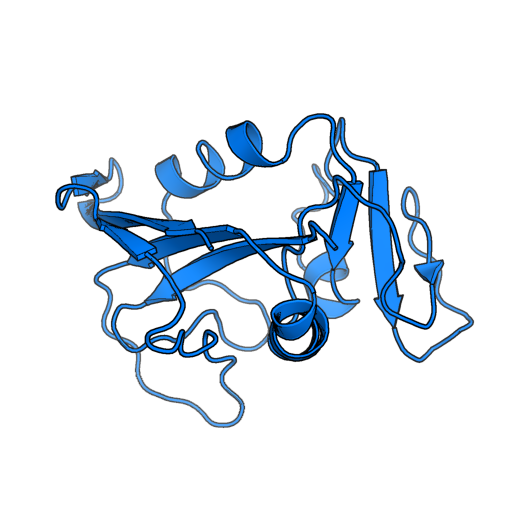? -21.40605 18.00148 -22.87038 1.000 34.30030 115 ILE A O 1
ATOM 873 N N . ALA A 1 124 ? -21.49360 18.86776 -24.95201 1.000 31.04468 116 ALA A N 1
ATOM 874 C CA . ALA A 1 124 ? -22.89633 18.54690 -25.12871 1.000 34.68216 116 ALA A CA 1
ATOM 875 C C . ALA A 1 124 ? -23.00671 17.10068 -25.58344 1.000 37.46125 116 ALA A C 1
ATOM 876 O O . ALA A 1 124 ? -22.30612 16.67600 -26.50575 1.000 41.48354 116 ALA A O 1
ATOM 878 N N . LEU A 1 125 ? -23.87138 16.33778 -24.93281 1.000 31.52276 117 LEU A N 1
ATOM 879 C CA . LEU A 1 125 ? -24.09421 14.95724 -25.33219 1.000 31.77372 117 LEU A CA 1
ATOM 880 C C . LEU A 1 125 ? -25.58644 14.71265 -25.48853 1.000 34.56390 117 LEU A C 1
ATOM 881 O O . LEU A 1 125 ? -26.38898 15.16715 -24.66858 1.000 39.64166 117 LEU A O 1
ATOM 886 N N . THR A 1 126 ? -25.94618 14.00902 -26.54539 1.000 36.60934 118 THR A N 1
ATOM 887 C CA . THR A 1 126 ? -27.32560 13.59229 -26.73987 1.000 39.67318 118 THR A CA 1
ATOM 888 C C . THR A 1 126 ? -27.64961 12.48711 -25.74317 1.000 42.47882 118 THR A C 1
ATOM 889 O O . THR A 1 126 ? -26.93532 11.47737 -25.69433 1.000 37.73645 118 THR A O 1
ATOM 893 N N . PRO A 1 127 ? -28.69281 12.63619 -24.92922 1.000 42.91497 119 PRO A N 1
ATOM 894 C CA . PRO A 1 127 ? -29.04887 11.54194 -24.01936 1.000 42.57828 119 PRO A CA 1
ATOM 895 C C . PRO A 1 127 ? -29.43461 10.31271 -24.82881 1.000 45.52113 119 PRO A C 1
ATOM 896 O O . PRO A 1 127 ? -30.14222 10.40495 -25.83801 1.000 45.41676 119 PRO A O 1
ATOM 900 N N . LEU A 1 128 ? -28.92013 9.16377 -24.40609 1.000 45.84229 120 LEU A N 1
ATOM 901 C CA . LEU A 1 128 ? -29.26999 7.88504 -24.99762 1.000 51.07012 120 LEU A CA 1
ATOM 902 C C . LEU A 1 128 ? -29.73398 6.94379 -23.89804 1.000 58.59122 120 LEU A C 1
ATOM 903 O O . LEU A 1 128 ? -29.35774 7.09412 -22.73197 1.000 55.85532 120 LEU A O 1
ATOM 908 N N . ASP A 1 129 ? -30.56127 5.97763 -24.28379 1.000 56.58147 121 ASP A N 1
ATOM 909 C CA . ASP A 1 129 ? -31.16145 5.07700 -23.31217 1.000 56.31450 121 ASP A CA 1
ATOM 910 C C . ASP A 1 129 ? -30.08250 4.32347 -22.54802 1.000 61.38330 121 ASP A C 1
ATOM 911 O O . ASP A 1 129 ? -29.10494 3.84245 -23.12832 1.000 60.31899 121 ASP A O 1
ATOM 916 N N . GLY A 1 130 ? -30.25312 4.25099 -21.22914 1.000 61.95683 122 GLY A N 1
ATOM 917 C CA . GLY A 1 130 ? -29.29915 3.55558 -20.39316 1.000 52.75489 122 GLY A CA 1
ATOM 918 C C . GLY A 1 130 ? -28.00892 4.29662 -20.14412 1.000 64.29130 122 GLY A C 1
ATOM 919 O O . GLY A 1 130 ? -26.99140 3.66226 -19.85712 1.000 67.54168 122 GLY A O 1
ATOM 920 N N . ASP A 1 131 ? -28.01304 5.62325 -20.25585 1.000 61.41280 123 ASP A N 1
ATOM 921 C CA . ASP A 1 131 ? -26.83076 6.39757 -19.90905 1.000 46.10688 123 ASP A CA 1
ATOM 922 C C . ASP A 1 131 ? -26.50766 6.24272 -18.43524 1.000 50.57711 123 ASP A C 1
ATOM 923 O O . ASP A 1 131 ? -27.39464 6.13715 -17.58261 1.000 45.38442 123 ASP A O 1
ATOM 928 N N . ALA A 1 132 ? -25.22198 6.24656 -18.13425 1.000 45.57455 124 ALA A N 1
ATOM 929 C CA . ALA A 1 132 ? -24.78961 6.32606 -16.75545 1.000 38.73788 124 ALA A CA 1
ATOM 930 C C . ALA A 1 132 ? -24.75791 7.79625 -16.35732 1.000 31.81342 124 ALA A C 1
ATOM 931 O O . ALA A 1 132 ? -24.13596 8.61910 -17.03673 1.000 29.43530 124 ALA A O 1
ATOM 933 N N . ARG A 1 133 ? -25.45949 8.12625 -15.28077 1.000 31.15358 125 ARG A N 1
ATOM 934 C CA . ARG A 1 133 ? -25.52482 9.48989 -14.77936 1.000 30.79230 125 ARG A CA 1
ATOM 935 C C . ARG A 1 133 ? -24.75319 9.60888 -13.47881 1.000 33.54161 125 ARG A C 1
ATOM 936 O O . ARG A 1 133 ? -24.72431 8.67180 -12.67699 1.000 33.24876 125 ARG A O 1
ATOM 944 N N . ALA A 1 134 ? -24.14837 10.77973 -13.26966 1.000 27.37550 126 ALA A N 1
ATOM 945 C CA . ALA A 1 134 ? -23.42956 11.03550 -12.03196 1.000 27.88884 126 ALA A CA 1
ATOM 946 C C . ALA A 1 134 ? -24.39759 11.12470 -10.85815 1.000 26.00914 126 ALA A C 1
ATOM 947 O O . ALA A 1 134 ? -25.55899 11.50193 -11.02768 1.000 27.07614 126 ALA A O 1
ATOM 949 N N . PRO A 1 135 ? -23.92506 10.81113 -9.65418 1.000 28.51634 127 PRO A N 1
ATOM 950 C CA . PRO A 1 135 ? -24.72976 11.06891 -8.46470 1.000 35.59962 127 PRO A CA 1
ATOM 951 C C . PRO A 1 135 ? -25.03873 12.55135 -8.35102 1.000 38.28963 127 PRO A C 1
ATOM 952 O O . PRO A 1 135 ? -24.22748 13.40809 -8.71513 1.000 37.21128 127 PRO A O 1
ATOM 956 N N . VAL A 1 136 ? -26.23486 12.84400 -7.85870 1.000 35.39424 128 VAL A N 1
ATOM 957 C CA . VAL A 1 136 ? -26.60463 14.19634 -7.46597 1.000 36.79974 128 VAL A CA 1
ATOM 958 C C . VAL A 1 136 ? -26.25296 14.34614 -5.98926 1.000 44.64233 128 VAL A C 1
ATOM 959 O O . VAL A 1 136 ? -26.70631 13.56339 -5.14484 1.000 47.83248 128 VAL A O 1
ATOM 963 N N . LEU A 1 137 ? -25.40491 15.31664 -5.68188 1.000 33.82651 129 LEU A N 1
ATOM 964 C CA . LEU A 1 137 ? -24.95600 15.53396 -4.31556 1.000 35.32396 129 LEU A CA 1
ATOM 965 C C . LEU A 1 137 ? -25.89544 16.51660 -3.62841 1.000 39.93551 129 LEU A C 1
ATOM 966 O O . LEU A 1 137 ? -26.23838 17.56123 -4.19531 1.000 40.06265 129 LEU A O 1
ATOM 971 N N . ASP A 1 138 ? -26.33634 16.16362 -2.42387 1.000 39.51036 130 ASP A N 1
ATOM 972 C CA . ASP A 1 138 ? -27.32880 16.95543 -1.71978 1.000 41.44132 130 ASP A CA 1
ATOM 973 C C . ASP A 1 138 ? -26.62657 18.04807 -0.91537 1.000 40.94279 130 ASP A C 1
ATOM 974 O O . ASP A 1 138 ? -25.40527 18.21875 -0.99006 1.000 38.26393 130 ASP A O 1
ATOM 979 N N . ASP A 1 139 ? -27.39063 18.77587 -0.10456 1.000 44.69451 131 ASP A N 1
ATOM 980 C CA . ASP A 1 139 ? -26.84888 19.95509 0.55478 1.000 49.09365 131 ASP A CA 1
ATOM 981 C C . ASP A 1 139 ? -25.96460 19.62943 1.75205 1.000 45.81462 131 ASP A C 1
ATOM 982 O O . ASP A 1 139 ? -25.45382 20.55907 2.37847 1.000 47.48234 131 ASP A O 1
ATOM 987 N N . SER A 1 140 ? -25.75080 18.35172 2.06956 1.000 44.25843 132 SER A N 1
ATOM 988 C CA . SER A 1 140 ? -24.79327 17.99801 3.11669 1.000 44.73722 132 SER A CA 1
ATOM 989 C C . SER A 1 140 ? -23.35388 18.12647 2.64649 1.000 41.07295 132 SER A C 1
ATOM 990 O O . SER A 1 140 ? -22.43576 18.12363 3.47153 1.000 41.44525 132 SER A O 1
ATOM 993 N N . TRP A 1 141 ? -23.13371 18.22654 1.33990 1.000 38.40979 133 TRP A N 1
ATOM 994 C CA . TRP A 1 141 ? -21.78872 18.30940 0.80669 1.000 35.76314 133 TRP A CA 1
ATOM 995 C C . TRP A 1 141 ? -21.32042 19.75456 0.73848 1.000 42.22702 133 TRP A C 1
ATOM 996 O O . TRP A 1 141 ? -22.06964 20.64848 0.33032 1.000 40.18769 133 TRP A O 1
ATOM 1007 N N . VAL A 1 142 ? -20.07674 19.97655 1.14818 1.000 36.58259 134 VAL A N 1
ATOM 1008 C CA . VAL A 1 142 ? -19.41246 21.26193 0.97332 1.000 37.60666 134 VAL A CA 1
ATOM 1009 C C . VAL A 1 142 ? -18.64904 21.22593 -0.34140 1.000 34.65154 134 VAL A C 1
ATOM 1010 O O . VAL A 1 142 ? -17.76792 20.38201 -0.53198 1.000 34.28244 134 VAL A O 1
ATOM 1014 N N . ALA A 1 143 ? -18.97010 22.15166 -1.23402 1.000 37.29947 135 ALA A N 1
ATOM 1015 C CA . ALA A 1 143 ? -18.40671 22.16687 -2.57536 1.000 35.39912 135 ALA A CA 1
ATOM 1016 C C . ALA A 1 143 ? -17.25074 23.15376 -2.64675 1.000 37.99763 135 ALA A C 1
ATOM 1017 O O . ALA A 1 143 ? -17.33032 24.26616 -2.11227 1.000 42.84894 135 ALA A O 1
ATOM 1019 N N . THR A 1 144 ? -16.16668 22.72774 -3.28114 1.000 31.42720 136 THR A N 1
ATOM 1020 C CA . THR A 1 144 ? -15.05498 23.60625 -3.62720 1.000 35.91519 136 THR A CA 1
ATOM 1021 C C . THR A 1 144 ? -14.94357 23.54671 -5.14242 1.000 33.54141 136 THR A C 1
ATOM 1022 O O . THR A 1 144 ? -14.63104 22.49105 -5.69868 1.000 34.65358 136 THR A O 1
ATOM 1026 N N . THR A 1 145 ? -15.23723 24.65581 -5.81016 1.000 39.59335 137 THR A N 1
ATOM 1027 C CA . THR A 1 145 ? -15.35688 24.67113 -7.26546 1.000 37.83940 137 THR A CA 1
ATOM 1028 C C . THR A 1 145 ? -14.10756 25.29065 -7.87930 1.000 38.76285 137 THR A C 1
ATOM 1029 O O . THR A 1 145 ? -13.80548 26.46227 -7.63013 1.000 41.33582 137 THR A O 1
ATOM 1033 N N . GLY A 1 146 ? -13.39202 24.51276 -8.68952 1.000 35.91023 138 GLY A N 1
ATOM 1034 C CA . GLY A 1 146 ? -12.22745 25.04228 -9.36398 1.000 39.00275 138 GLY A CA 1
ATOM 1035 C C . GLY A 1 146 ? -12.60243 25.97600 -10.49910 1.000 41.98718 138 GLY A C 1
ATOM 1036 O O . GLY A 1 146 ? -13.73471 25.99671 -10.98123 1.000 38.88040 138 GLY A O 1
ATOM 1037 N N . GLU A 1 147 ? -11.63130 26.78482 -10.91589 1.000 42.22677 139 GLU A N 1
ATOM 1038 C CA . GLU A 1 147 ? -11.85032 27.70030 -12.02649 1.000 42.96787 139 GLU A CA 1
ATOM 1039 C C . GLU A 1 147 ? -12.00743 26.92182 -13.32717 1.000 39.58182 139 GLU A C 1
ATOM 1040 O O . GLU A 1 147 ? -11.41402 25.85544 -13.50447 1.000 37.41230 139 GLU A O 1
ATOM 1042 N N . TRP A 1 148 ? -12.81612 27.46256 -14.24294 1.000 38.42276 140 TRP A N 1
ATOM 1043 C CA . TRP A 1 148 ? -12.93015 26.85347 -15.56497 1.000 43.02836 140 TRP A CA 1
ATOM 1044 C C . TRP A 1 148 ? -11.58879 26.91898 -16.28515 1.000 36.59409 140 TRP A C 1
ATOM 1045 O O . TRP A 1 148 ? -10.88191 27.93161 -16.23630 1.000 36.62609 140 TRP A O 1
ATOM 1056 N N . GLN A 1 149 ? -11.25979 25.82945 -16.97684 1.000 37.62592 141 GLN A N 1
ATOM 1057 C CA . GLN A 1 149 ? -9.94053 25.56570 -17.52931 1.000 30.99615 141 GLN A CA 1
ATOM 1058 C C . GLN A 1 149 ? -10.10812 25.12350 -18.98214 1.000 30.99153 141 GLN A C 1
ATOM 1059 O O . GLN A 1 149 ? -11.16453 24.62834 -19.36447 1.000 33.53727 141 GLN A O 1
ATOM 1065 N N . THR A 1 150 ? -9.06248 25.29541 -19.79299 1.000 34.56397 142 THR A N 1
ATOM 1066 C CA . THR A 1 150 ? -9.05122 24.77288 -21.15848 1.000 32.62713 142 THR A CA 1
ATOM 1067 C C . THR A 1 150 ? -7.96061 23.71664 -21.31003 1.000 34.21994 142 THR A C 1
ATOM 1068 O O . THR A 1 150 ? -6.83233 23.89707 -20.84242 1.000 40.57725 142 THR A O 1
ATOM 1072 N N . SER A 1 151 ? -8.29008 22.62376 -21.98394 1.000 34.42585 143 SER A N 1
ATOM 1073 C CA . SER A 1 151 ? -7.36992 21.50331 -22.10284 1.000 32.60842 143 SER A CA 1
ATOM 1074 C C . SER A 1 151 ? -6.42658 21.67713 -23.27837 1.000 40.81754 143 SER A C 1
ATOM 1075 O O . SER A 1 151 ? -6.70042 22.42683 -24.21858 1.000 36.64055 143 SER A O 1
ATOM 1078 N N . THR A 1 152 ? -5.32089 20.92103 -23.23993 1.000 39.95869 144 THR A N 1
ATOM 1079 C CA . THR A 1 152 ? -4.49158 20.78231 -24.43484 1.000 45.43107 144 THR A CA 1
ATOM 1080 C C . THR A 1 152 ? -5.29780 20.26374 -25.61119 1.000 44.82541 144 THR A C 1
ATOM 1081 O O . THR A 1 152 ? -4.88319 20.44189 -26.75598 1.000 43.41766 144 THR A O 1
ATOM 1085 N N . SER A 1 153 ? -6.43444 19.61663 -25.35557 1.000 44.20724 145 SER A N 1
ATOM 1086 C CA . SER A 1 153 ? -7.29156 19.12323 -26.42405 1.000 47.53121 145 SER A CA 1
ATOM 1087 C C . SER A 1 153 ? -8.27926 20.16771 -26.93771 1.000 45.87992 145 SER A C 1
ATOM 1088 O O . SER A 1 153 ? -8.93635 19.91244 -27.94981 1.000 42.24791 145 SER A O 1
ATOM 1091 N N . GLY A 1 154 ? -8.37895 21.33962 -26.28762 1.000 39.06358 146 GLY A N 1
ATOM 1092 C CA . GLY A 1 154 ? -9.32765 22.38766 -26.64470 1.000 38.83017 146 GLY A CA 1
ATOM 1093 C C . GLY A 1 154 ? -10.62368 22.37507 -25.84284 1.000 38.13827 146 GLY A C 1
ATOM 1094 O O . GLY A 1 154 ? -11.40643 23.33419 -25.92730 1.000 38.36478 146 GLY A O 1
ATOM 1095 N N . LEU A 1 155 ? -10.86348 21.32790 -25.06609 1.000 29.47104 147 LEU A N 1
ATOM 1096 C CA . LEU A 1 155 ? -12.06351 21.21654 -24.24935 1.000 27.90840 147 LEU A CA 1
ATOM 1097 C C . LEU A 1 155 ? -11.97037 22.08180 -23.00195 1.000 28.52571 147 LEU A C 1
ATOM 1098 O O . LEU A 1 155 ? -10.90401 22.22419 -22.40000 1.000 30.32899 147 LEU A O 1
ATOM 1103 N N . ARG A 1 156 ? -13.11379 22.64452 -22.62065 1.000 28.06670 148 ARG A N 1
ATOM 1104 C CA . ARG A 1 156 ? -13.29037 23.36244 -21.36553 1.000 29.41441 148 ARG A CA 1
ATOM 1105 C C . ARG A 1 156 ? -13.71778 22.37808 -20.27798 1.000 27.78540 148 ARG A C 1
ATOM 1106 O O . ARG A 1 156 ? -14.55236 21.49743 -20.50825 1.000 27.17756 148 ARG A O 1
ATOM 1114 N N . PHE A 1 157 ? -13.11012 22.50598 -19.10288 1.000 30.24848 149 PHE A N 1
ATOM 1115 C CA . PHE A 1 157 ? -13.37997 21.56837 -18.02125 1.000 24.62180 149 PHE A CA 1
ATOM 1116 C C . PHE A 1 157 ? -13.06788 22.26979 -16.71282 1.000 26.47584 149 PHE A C 1
ATOM 1117 O O . PHE A 1 157 ? -12.45757 23.33667 -16.68977 1.000 26.60933 149 PHE A O 1
ATOM 1125 N N . ARG A 1 158 ? -13.49379 21.65371 -15.61501 1.000 27.45785 150 ARG A N 1
ATOM 1126 C CA . ARG A 1 158 ? -13.11004 22.15618 -14.30924 1.000 26.81664 150 ARG A CA 1
ATOM 1127 C C . ARG A 1 158 ? -13.14123 20.99367 -13.33555 1.000 21.61856 150 ARG A C 1
ATOM 1128 O O . ARG A 1 158 ? -13.77142 19.96391 -13.58609 1.000 23.48479 150 ARG A O 1
ATOM 1136 N N . PHE A 1 159 ? -12.39460 21.15474 -12.25356 1.000 24.87535 151 PHE A N 1
ATOM 1137 C CA . PHE A 1 159 ? -12.34921 20.20818 -11.15433 1.000 23.22067 151 PHE A CA 1
ATOM 1138 C C . PHE A 1 159 ? -13.14223 20.76823 -9.98129 1.000 26.76860 151 PHE A C 1
ATOM 1139 O O . PHE A 1 159 ? -12.99829 21.94107 -9.63524 1.000 29.23582 151 PHE A O 1
ATOM 1147 N N . CYS A 1 160 ? -13.97542 19.92818 -9.37248 1.000 24.17039 152 CYS A N 1
ATOM 1148 C CA . CYS A 1 160 ? -14.73661 20.28986 -8.18856 1.000 25.34866 152 CYS A CA 1
ATOM 1149 C C . CYS A 1 160 ? -14.51148 19.21932 -7.13472 1.000 23.56748 152 CYS A C 1
ATOM 1150 O O . CYS A 1 160 ? -14.41471 18.03110 -7.45238 1.000 26.58486 152 CYS A O 1
ATOM 1153 N N . SER A 1 161 ? -14.40580 19.64825 -5.88762 1.000 26.05463 153 SER A N 1
ATOM 1154 C CA . SER A 1 161 ? -14.19527 18.75005 -4.76474 1.000 27.58914 153 SER A CA 1
ATOM 1155 C C . SER A 1 161 ? -15.33264 18.93354 -3.77719 1.000 28.43903 153 SER A C 1
ATOM 1156 O O . SER A 1 161 ? -15.73398 20.06713 -3.48736 1.000 33.10045 153 SER A O 1
ATOM 1159 N N . TYR A 1 162 ? -15.82682 17.81853 -3.24717 1.000 27.98707 154 TYR A N 1
ATOM 1160 C CA . TYR A 1 162 ? -16.92856 17.83060 -2.30011 1.000 27.15323 154 TYR A CA 1
ATOM 1161 C C . TYR A 1 162 ? -16.52194 17.07692 -1.04870 1.000 27.67719 154 TYR A C 1
ATOM 1162 O O . TYR A 1 162 ? -15.95918 15.98233 -1.13796 1.000 29.51413 154 TYR A O 1
ATOM 1171 N N . ARG A 1 163 ? -16.82491 17.65270 0.11284 1.000 29.98174 155 ARG A N 1
ATOM 1172 C CA . ARG A 1 163 ? -16.45305 17.03851 1.37749 1.000 31.60423 155 ARG A CA 1
ATOM 1173 C C . ARG A 1 163 ? -17.60959 17.14731 2.35616 1.000 33.97311 155 ARG A C 1
ATOM 1174 O O . ARG A 1 163 ? -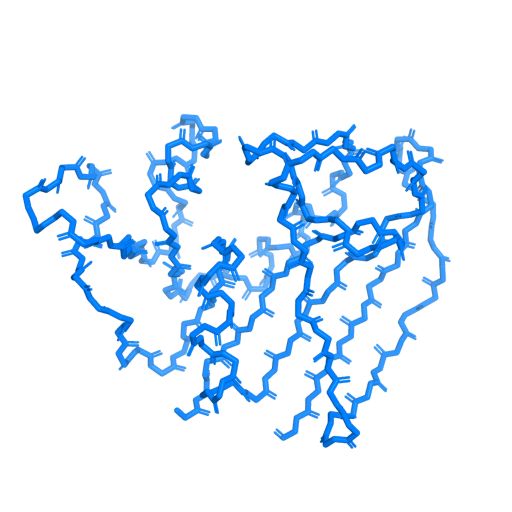18.45457 18.04065 2.25334 1.000 35.02954 155 ARG A O 1
ATOM 1182 N N . ARG A 1 164 ? -17.64004 16.20686 3.28830 1.000 35.20646 156 ARG A N 1
ATOM 1183 C CA . ARG A 1 164 ? -18.48933 16.31480 4.47091 1.000 38.21951 156 ARG A CA 1
ATOM 1184 C C . ARG A 1 164 ? -17.88542 15.53185 5.63064 1.000 49.01147 156 ARG A C 1
ATOM 1185 O O . ARG A 1 164 ? -16.93512 14.78026 5.43771 1.000 47.02471 156 ARG A O 1
#

Foldseek 3Di:
DAEEEEAEAEPVFFRDDLLDDPDDFVVSVVVVCVLAAQEAEEEEPSPLVPPDPVPQPPPNHAYEYEDCPQDDDRVRHHYDPDDDPRRRYYYYYDLVSCVVCVVVHFKYKYKYWHDDDDDDPPTRGHDDDDPVWDKDWADWDAGPVGTIMTMMMIGD

Radius of gyration: 15.02 Å; Cα contacts (8 Å, |Δi|>4): 319; chains: 1; bounding box: 32×44×34 Å

Solvent-accessible surface area: 8311 Å² total; per-residue (Å²): 109,37,9,55,0,12,15,21,22,0,68,79,10,12,22,3,38,139,41,78,91,72,23,189,5,59,45,22,122,65,52,45,124,130,36,0,71,60,58,18,0,0,0,10,110,68,29,11,95,62,23,86,76,108,45,88,48,12,74,56,24,116,3,0,0,14,16,102,48,76,99,56,95,11,161,55,21,79,43,30,77,97,43,19,145,28,97,39,0,3,0,18,6,23,37,66,16,6,68,102,0,40,95,35,4,47,58,0,2,3,4,25,0,60,35,105,44,104,108,115,159,67,20,28,169,15,24,136,37,86,148,53,22,101,58,78,78,29,85,86,82,106,10,125,55,65,39,102,0,57,33,2,10,40,106,119